Protein AF-A0A925IU34-F1 (afdb_monomer_lite)

pLDDT: mean 78.63, std 13.24, range [36.75, 92.31]

Foldseek 3Di:
DPPDQQFEKDKDALVLQVAQKFKWFAADPVVRFTPYIDIDHPPPDADCDNNVTHGQPQPRRGPNNNCVVVVNPPRNFIWMWGAGRNRHTPDIGGDD

Radius of gyration: 13.31 Å; chains: 1; bounding box: 37×26×34 Å

Secondary structure (DSSP, 8-state):
-------EEEEE-HHHHHTT-EEEEEEETTTTEEEEEEEEPTT------TTT-EE-SSGGGBHHHHHHHTT----SS-EEEEE-TTS-EEEEEE--

Sequence (96 aa):
MLSRNQGLKLVVTPKHFREDWRLSGNYDRKTNELIDVAVLPPGSPCQLDAKRGYCLLLLSGSIQESLKLRGITRLDIPMLWTFDRNGQTVSLQPVA

Structure (mmCIF, N/CA/C/O backbone):
data_AF-A0A925IU34-F1
#
_entry.id   AF-A0A925IU34-F1
#
loop_
_atom_site.group_PDB
_atom_site.id
_atom_site.type_symbol
_atom_site.label_atom_id
_atom_site.label_alt_id
_atom_site.label_comp_id
_atom_site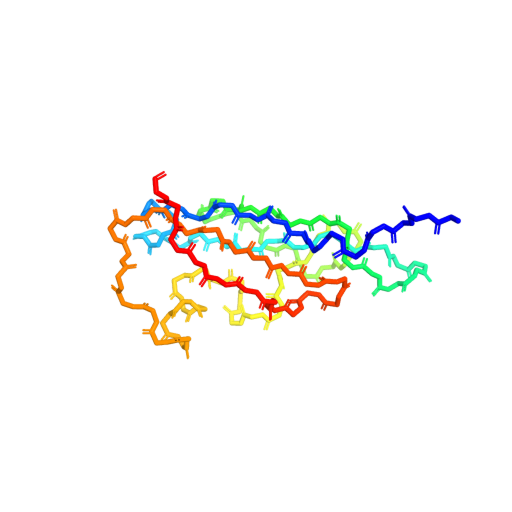.label_asym_id
_atom_site.label_entity_id
_atom_site.label_seq_id
_atom_site.pdbx_PDB_ins_code
_atom_site.Cartn_x
_atom_site.Cartn_y
_atom_site.Cartn_z
_atom_site.occupancy
_atom_site.B_iso_or_equiv
_atom_site.auth_seq_id
_atom_site.auth_comp_id
_atom_site.auth_asym_id
_atom_site.auth_atom_id
_atom_site.pdbx_PDB_model_num
ATOM 1 N N . MET A 1 1 ? 24.236 16.581 -8.109 1.00 36.75 1 MET A N 1
ATOM 2 C CA . MET A 1 1 ? 22.879 16.130 -8.490 1.00 36.75 1 MET A CA 1
ATOM 3 C C . MET A 1 1 ? 22.231 15.464 -7.282 1.00 36.75 1 MET A C 1
ATOM 5 O O . MET A 1 1 ? 22.541 14.323 -6.981 1.00 36.75 1 MET A O 1
ATOM 9 N N . LEU A 1 2 ? 21.410 16.202 -6.531 1.00 42.53 2 LEU A N 1
ATOM 10 C CA . LEU A 1 2 ? 20.677 15.701 -5.362 1.00 42.53 2 LEU A CA 1
ATOM 11 C C . LEU A 1 2 ? 19.315 15.165 -5.821 1.00 42.53 2 LEU A C 1
ATOM 13 O O . LEU A 1 2 ? 18.310 15.856 -5.684 1.00 42.53 2 LEU A O 1
ATOM 17 N N . SER A 1 3 ? 19.263 13.952 -6.376 1.00 40.75 3 SER A N 1
ATOM 18 C CA . SER A 1 3 ? 17.982 13.239 -6.425 1.00 40.75 3 SER A CA 1
ATOM 19 C C . SER A 1 3 ? 17.850 12.490 -5.110 1.00 40.75 3 SER A C 1
ATOM 21 O O . SER A 1 3 ? 18.431 11.428 -4.902 1.00 40.75 3 SER A O 1
ATOM 23 N N . ARG A 1 4 ? 17.209 13.166 -4.156 1.00 47.12 4 ARG A N 1
ATOM 24 C CA . ARG A 1 4 ? 16.932 12.662 -2.816 1.00 47.12 4 ARG A CA 1
ATOM 25 C C . ARG A 1 4 ? 16.265 11.285 -2.919 1.00 47.12 4 ARG A C 1
ATOM 27 O O . ARG A 1 4 ? 15.276 11.137 -3.629 1.00 47.12 4 ARG A O 1
ATOM 34 N N . ASN A 1 5 ? 16.739 10.339 -2.110 1.00 52.97 5 ASN A N 1
ATOM 35 C CA . ASN A 1 5 ? 16.013 9.142 -1.667 1.00 52.97 5 ASN A CA 1
ATOM 36 C C . ASN A 1 5 ? 14.758 9.534 -0.853 1.00 52.97 5 ASN A C 1
ATOM 38 O O . ASN A 1 5 ? 14.589 9.142 0.299 1.00 52.97 5 ASN A O 1
ATOM 42 N N . GLN A 1 6 ? 13.891 10.389 -1.397 1.00 63.66 6 GLN A N 1
ATOM 43 C CA . GLN A 1 6 ? 12.585 10.645 -0.812 1.00 63.66 6 GLN A CA 1
ATOM 44 C C . GLN A 1 6 ? 11.750 9.400 -1.089 1.00 63.66 6 GLN A C 1
ATOM 46 O O . GLN A 1 6 ? 11.262 9.212 -2.197 1.00 63.66 6 GLN A O 1
ATOM 51 N N . GLY A 1 7 ? 11.673 8.516 -0.093 1.00 76.62 7 GLY A N 1
ATOM 52 C CA . GLY A 1 7 ? 10.777 7.368 -0.138 1.00 76.62 7 GLY A CA 1
ATOM 53 C C . GLY A 1 7 ? 9.343 7.801 -0.451 1.00 76.62 7 GLY A C 1
ATOM 54 O O . GLY A 1 7 ? 8.942 8.931 -0.152 1.00 76.62 7 GLY A O 1
ATOM 55 N N . LEU A 1 8 ? 8.585 6.899 -1.063 1.00 87.62 8 LEU A N 1
ATOM 56 C CA . LEU A 1 8 ? 7.201 7.121 -1.455 1.00 87.62 8 LEU A CA 1
ATOM 57 C C . LEU A 1 8 ? 6.320 7.125 -0.222 1.00 87.62 8 LEU A C 1
ATOM 59 O O . LEU A 1 8 ? 6.378 6.211 0.594 1.00 87.62 8 LEU A O 1
ATOM 63 N N . LYS A 1 9 ? 5.529 8.180 -0.069 1.00 90.00 9 LYS A N 1
ATOM 64 C CA . LYS A 1 9 ? 4.763 8.447 1.142 1.00 90.00 9 LYS A CA 1
ATOM 65 C C . LYS A 1 9 ? 3.284 8.291 0.867 1.00 90.00 9 LYS A C 1
ATOM 67 O O . LYS A 1 9 ? 2.760 8.903 -0.056 1.00 90.00 9 LYS A O 1
ATOM 72 N N . LEU A 1 10 ? 2.617 7.547 1.733 1.00 90.12 10 LEU A N 1
ATOM 73 C CA . LEU A 1 10 ? 1.184 7.337 1.700 1.00 90.12 10 LEU A CA 1
ATOM 74 C C . LEU A 1 10 ? 0.606 7.555 3.095 1.00 90.12 10 LEU A C 1
ATOM 76 O O . LEU A 1 10 ? 1.112 7.007 4.070 1.00 90.12 10 LEU A O 1
ATOM 80 N N . VAL A 1 11 ? -0.481 8.317 3.196 1.00 91.38 11 VAL A N 1
ATOM 81 C CA . VAL A 1 11 ? -1.242 8.416 4.445 1.00 91.38 11 VAL A CA 1
ATOM 82 C C . VAL A 1 11 ? -2.362 7.385 4.422 1.00 91.38 11 VAL A C 1
ATOM 84 O O . VAL A 1 11 ? -3.257 7.440 3.577 1.00 91.38 11 VAL A O 1
ATOM 87 N N . VAL A 1 12 ? -2.331 6.450 5.369 1.00 90.12 12 VAL A N 1
ATOM 88 C CA . VAL A 1 12 ? -3.443 5.530 5.615 1.00 90.12 12 VAL A CA 1
ATOM 89 C C . VAL A 1 12 ? -4.266 6.029 6.796 1.00 90.12 12 VAL A C 1
ATOM 91 O O . VAL A 1 12 ? -3.722 6.432 7.818 1.00 90.12 12 VAL A O 1
ATOM 94 N N . THR A 1 13 ? -5.586 6.053 6.644 1.00 92.31 13 THR A N 1
ATOM 95 C CA . THR A 1 13 ? -6.514 6.570 7.657 1.00 92.31 13 THR A CA 1
ATOM 96 C C . THR A 1 13 ? -7.261 5.416 8.330 1.00 92.31 13 THR A C 1
ATOM 98 O O . THR A 1 13 ? -7.294 4.313 7.775 1.00 92.31 13 THR A O 1
ATOM 101 N N . PRO A 1 14 ? -7.932 5.647 9.474 1.00 89.81 14 PRO A N 1
ATOM 102 C CA . PRO A 1 14 ? -8.753 4.623 10.124 1.00 89.81 14 PRO A CA 1
ATOM 103 C C . PRO A 1 14 ? -9.788 3.970 9.196 1.00 89.81 14 PRO A C 1
ATOM 105 O O . PRO A 1 14 ? -10.083 2.784 9.340 1.00 89.81 14 PRO A O 1
ATOM 108 N N . LYS A 1 15 ? -10.307 4.708 8.202 1.00 89.50 15 LYS A N 1
ATOM 109 C CA . LYS A 1 15 ? -11.217 4.159 7.188 1.00 89.50 15 LYS A CA 1
ATOM 110 C C . LYS A 1 15 ? -10.558 3.037 6.381 1.00 89.50 15 LYS A C 1
ATOM 112 O O . LYS A 1 15 ? -11.162 1.987 6.202 1.00 89.50 15 LYS A O 1
ATOM 117 N N . HIS A 1 16 ? -9.306 3.229 5.965 1.00 88.31 16 HIS A N 1
ATOM 118 C CA . HIS A 1 16 ? -8.564 2.240 5.178 1.00 88.31 16 HIS A CA 1
ATOM 119 C C . HIS A 1 16 ? -8.242 0.962 5.971 1.00 88.31 16 HIS A C 1
ATOM 121 O O . HIS A 1 16 ? -7.965 -0.067 5.370 1.00 88.31 16 HIS A O 1
ATOM 127 N N . PHE A 1 17 ? -8.254 1.017 7.309 1.00 80.56 17 PHE A N 1
ATOM 128 C CA . PHE A 1 17 ? -8.084 -0.166 8.159 1.00 80.56 17 PHE A CA 1
ATOM 129 C C . PHE A 1 17 ? -9.397 -0.927 8.396 1.00 80.56 17 PHE A C 1
ATOM 131 O O . PHE A 1 17 ? -9.396 -2.154 8.488 1.00 80.56 17 PHE A O 1
ATOM 138 N N . ARG A 1 18 ? -10.508 -0.205 8.594 1.00 81.69 18 ARG A N 1
ATOM 139 C CA . ARG A 1 18 ? -11.805 -0.808 8.961 1.00 81.69 18 ARG A CA 1
ATOM 140 C C . ARG A 1 18 ? -12.457 -1.566 7.808 1.00 81.69 18 ARG A C 1
ATOM 142 O O . ARG A 1 18 ? -13.313 -2.411 8.039 1.00 81.69 18 ARG A O 1
ATOM 149 N N . GLU A 1 19 ? -12.052 -1.242 6.594 1.00 82.75 19 GLU A N 1
ATOM 150 C CA . GLU A 1 19 ? -12.533 -1.815 5.347 1.00 82.75 19 GLU A CA 1
ATOM 151 C C . GLU A 1 19 ? -11.364 -2.529 4.630 1.00 82.75 19 GLU A C 1
ATOM 153 O O . GLU A 1 19 ? -10.204 -2.229 4.909 1.00 82.75 19 GLU A O 1
ATOM 158 N N . ASP A 1 20 ? -11.633 -3.444 3.686 1.00 82.38 20 ASP A N 1
ATOM 159 C CA . ASP A 1 20 ? -10.589 -4.172 2.925 1.00 82.38 20 ASP A CA 1
ATOM 160 C C . ASP A 1 20 ? -9.952 -3.297 1.823 1.00 82.38 20 ASP A C 1
ATOM 162 O O . ASP A 1 20 ? -10.005 -3.608 0.631 1.00 82.38 20 ASP A O 1
ATOM 166 N N . TRP A 1 21 ? -9.405 -2.141 2.211 1.00 88.50 21 TRP A N 1
ATOM 167 C CA . TRP A 1 21 ? -8.654 -1.283 1.298 1.00 88.50 21 TRP A CA 1
ATOM 168 C C . TRP A 1 21 ? -7.296 -1.902 1.012 1.00 88.50 21 TRP A C 1
ATOM 170 O O . TRP A 1 21 ? -6.647 -2.495 1.882 1.00 88.50 21 TRP A O 1
ATOM 180 N N . ARG A 1 22 ? -6.845 -1.708 -0.225 1.00 87.00 22 ARG A N 1
ATOM 181 C CA . ARG A 1 22 ? -5.619 -2.320 -0.725 1.00 87.00 22 ARG A CA 1
ATOM 182 C C . ARG A 1 22 ? -4.583 -1.286 -1.118 1.00 87.00 22 ARG A C 1
ATOM 184 O O . ARG A 1 22 ? -4.916 -0.156 -1.451 1.00 87.00 22 ARG A O 1
ATOM 191 N N . LEU A 1 23 ? -3.322 -1.685 -1.111 1.00 85.75 23 LEU A N 1
ATOM 192 C CA . LEU A 1 23 ? -2.207 -0.913 -1.635 1.00 85.75 23 LEU A CA 1
ATOM 193 C C . LEU A 1 23 ? -1.884 -1.350 -3.054 1.00 85.75 23 LEU A C 1
ATOM 195 O O . LEU A 1 23 ? -1.640 -2.530 -3.304 1.00 85.75 23 LEU A O 1
ATOM 199 N N . SER A 1 24 ? -1.812 -0.382 -3.959 1.00 85.00 24 SER A N 1
ATOM 200 C CA . SER A 1 24 ? -1.356 -0.581 -5.331 1.00 85.00 24 SER A CA 1
ATOM 201 C C . SER A 1 24 ? -0.079 0.203 -5.568 1.00 85.00 24 SER A C 1
ATOM 203 O O . SER A 1 24 ? -0.024 1.392 -5.264 1.00 85.00 24 SER A O 1
ATOM 205 N N . GLY A 1 25 ? 0.932 -0.460 -6.120 1.00 83.44 25 GLY A N 1
ATOM 206 C CA . GLY A 1 25 ? 2.194 0.150 -6.513 1.00 83.44 25 GLY A CA 1
ATOM 207 C C . GLY A 1 25 ? 2.330 0.212 -8.030 1.00 83.44 25 GLY A C 1
ATOM 208 O O . GLY A 1 25 ? 2.127 -0.793 -8.708 1.00 83.44 25 GLY A O 1
ATOM 209 N N . ASN A 1 26 ? 2.711 1.371 -8.560 1.00 81.62 26 ASN A N 1
ATOM 210 C CA . ASN A 1 26 ? 3.050 1.561 -9.970 1.00 81.62 26 ASN A CA 1
ATOM 211 C C . ASN A 1 26 ? 4.568 1.494 -10.142 1.00 81.62 26 ASN A C 1
ATOM 213 O O . ASN A 1 26 ? 5.280 2.245 -9.481 1.00 81.62 26 ASN A O 1
ATOM 217 N N . TYR A 1 27 ? 5.064 0.624 -11.026 1.00 79.56 27 TYR A N 1
ATOM 218 C CA . TYR A 1 27 ? 6.501 0.401 -11.223 1.00 79.56 27 TYR A CA 1
ATOM 219 C C . TYR A 1 27 ? 6.962 0.830 -12.612 1.00 79.56 27 TYR A C 1
ATOM 221 O O . TYR A 1 27 ? 6.280 0.587 -13.609 1.00 79.56 27 TYR A O 1
ATOM 229 N N . ASP A 1 28 ? 8.158 1.409 -12.685 1.00 81.12 28 ASP A N 1
ATOM 230 C CA . ASP A 1 28 ? 8.888 1.550 -13.935 1.00 81.12 28 ASP A CA 1
ATOM 231 C C . ASP A 1 28 ? 9.483 0.191 -14.301 1.00 81.12 28 ASP A C 1
ATOM 233 O O . ASP A 1 28 ? 10.357 -0.338 -13.617 1.00 81.12 28 ASP A O 1
ATOM 237 N N . ARG A 1 29 ? 9.052 -0.380 -15.423 1.00 73.75 29 ARG A N 1
ATOM 238 C CA . ARG A 1 29 ? 9.584 -1.659 -15.901 1.00 73.75 29 ARG A CA 1
ATOM 239 C C . ARG A 1 29 ? 11.054 -1.575 -16.325 1.00 73.75 29 ARG A C 1
ATOM 241 O O . ARG A 1 29 ? 11.739 -2.593 -16.306 1.00 73.75 29 ARG A O 1
ATOM 248 N N . LYS A 1 30 ? 11.530 -0.408 -16.765 1.00 81.19 30 LYS A N 1
ATOM 249 C CA . LYS A 1 30 ? 12.905 -0.241 -17.255 1.00 81.19 30 LYS A CA 1
ATOM 250 C C . LYS A 1 30 ? 13.904 -0.197 -16.109 1.00 81.19 30 LYS A C 1
ATOM 252 O O . LYS A 1 30 ? 14.973 -0.783 -16.234 1.00 81.19 30 LYS A O 1
ATOM 257 N N . THR A 1 31 ? 13.559 0.490 -15.024 1.00 82.25 31 THR A N 1
ATOM 258 C CA . THR A 1 31 ? 14.431 0.615 -13.847 1.00 82.25 31 THR A CA 1
ATOM 259 C C . THR A 1 31 ? 14.090 -0.389 -12.748 1.00 82.25 31 THR A C 1
ATOM 261 O O . THR A 1 31 ? 14.885 -0.572 -11.833 1.00 82.25 31 THR A O 1
ATOM 264 N N . ASN A 1 32 ? 12.952 -1.084 -12.866 1.00 76.75 32 ASN A N 1
ATOM 265 C CA . ASN A 1 32 ? 12.381 -1.956 -11.840 1.00 76.75 32 ASN A CA 1
ATOM 266 C C . ASN A 1 32 ? 12.156 -1.228 -10.503 1.00 76.75 32 ASN A C 1
ATOM 268 O O . ASN A 1 32 ? 12.276 -1.817 -9.431 1.00 76.75 32 ASN A O 1
ATOM 272 N N . GLU A 1 33 ? 11.834 0.062 -10.571 1.00 83.12 33 GLU A N 1
ATOM 273 C CA . GLU A 1 33 ? 11.597 0.903 -9.402 1.00 83.12 33 GLU A CA 1
ATOM 274 C C . GLU A 1 33 ? 10.107 1.191 -9.244 1.00 83.12 33 GLU A C 1
ATOM 276 O O . GLU A 1 33 ? 9.406 1.505 -10.203 1.00 83.12 33 GLU A O 1
ATOM 281 N N . LEU A 1 34 ? 9.628 1.137 -8.010 1.00 83.44 34 LEU A N 1
ATOM 282 C CA . LEU A 1 34 ? 8.351 1.685 -7.597 1.00 83.44 34 LEU A CA 1
ATOM 283 C C . LEU A 1 34 ? 8.386 3.206 -7.791 1.00 83.44 34 LEU A C 1
ATOM 285 O O . LEU A 1 34 ? 9.239 3.893 -7.226 1.00 83.44 34 LEU A O 1
ATOM 289 N N . ILE A 1 35 ? 7.450 3.717 -8.583 1.00 85.50 35 ILE A N 1
ATOM 290 C CA . ILE A 1 35 ? 7.296 5.143 -8.882 1.00 85.50 35 ILE A CA 1
ATOM 291 C C . ILE A 1 35 ? 6.225 5.774 -7.990 1.00 85.50 35 ILE A C 1
ATOM 293 O O . ILE A 1 35 ? 6.360 6.932 -7.607 1.00 85.50 35 ILE A O 1
ATOM 297 N N . ASP A 1 36 ? 5.151 5.041 -7.686 1.00 85.12 36 ASP A N 1
ATOM 298 C CA . ASP A 1 36 ? 3.998 5.588 -6.967 1.00 85.12 36 ASP A CA 1
ATOM 299 C C . ASP A 1 36 ? 3.241 4.515 -6.179 1.00 85.12 36 ASP A C 1
ATOM 301 O O . ASP A 1 36 ? 3.217 3.349 -6.577 1.00 85.12 36 ASP A O 1
ATOM 305 N N . VAL A 1 37 ? 2.604 4.915 -5.077 1.00 86.75 37 VAL A N 1
ATOM 306 C CA . VAL A 1 37 ? 1.774 4.055 -4.227 1.00 86.75 37 VAL A CA 1
ATOM 307 C C . VAL A 1 37 ? 0.433 4.726 -3.977 1.00 86.75 37 VAL A C 1
ATOM 309 O O . VAL A 1 37 ? 0.368 5.831 -3.447 1.00 86.75 37 VAL A O 1
ATOM 312 N N . ALA A 1 38 ? -0.644 4.008 -4.269 1.00 85.88 38 ALA A N 1
ATOM 313 C CA . ALA A 1 38 ? -2.008 4.469 -4.067 1.00 85.88 38 ALA A CA 1
ATOM 314 C C . ALA A 1 38 ? -2.806 3.503 -3.189 1.00 85.88 38 ALA A C 1
ATOM 316 O O . ALA A 1 38 ? -2.490 2.313 -3.085 1.00 85.88 38 ALA A O 1
ATOM 317 N N . VAL A 1 39 ? -3.882 4.023 -2.594 1.00 88.19 39 VAL A N 1
ATOM 318 C CA . VAL A 1 39 ? -4.891 3.189 -1.939 1.00 88.19 39 VAL A CA 1
ATOM 319 C C . VAL A 1 39 ? -6.025 2.885 -2.899 1.00 88.19 39 VAL A C 1
ATOM 321 O O . VAL A 1 39 ? -6.573 3.787 -3.528 1.00 88.19 39 VAL A O 1
ATOM 324 N N . LEU A 1 40 ? -6.402 1.616 -2.972 1.00 87.44 40 LEU A N 1
ATOM 325 C CA . LEU A 1 40 ? -7.558 1.141 -3.708 1.00 87.44 40 LEU A CA 1
ATOM 326 C C . LEU A 1 40 ? -8.710 0.853 -2.739 1.00 87.44 40 LEU A C 1
ATOM 328 O O . LEU A 1 40 ? -8.494 0.171 -1.730 1.00 87.44 40 LEU A O 1
ATOM 332 N N . PRO A 1 41 ? -9.928 1.336 -3.034 1.00 86.88 41 PRO A N 1
ATOM 333 C CA . PRO A 1 41 ? -11.088 1.048 -2.209 1.00 86.88 41 PRO A CA 1
ATOM 334 C C . PRO A 1 41 ? -11.513 -0.429 -2.321 1.00 86.88 41 PRO A C 1
ATOM 336 O O . PRO A 1 41 ? -11.147 -1.106 -3.291 1.00 86.88 41 PRO A O 1
ATOM 339 N N . PRO A 1 42 ? -12.309 -0.936 -1.364 1.00 85.69 42 PRO A N 1
ATOM 340 C CA . PRO A 1 42 ? -12.754 -2.324 -1.337 1.00 85.69 42 PRO A CA 1
ATOM 341 C C . PRO A 1 42 ? -13.522 -2.689 -2.607 1.00 85.69 42 PRO A C 1
ATOM 343 O O . PRO A 1 42 ? -14.252 -1.870 -3.165 1.00 85.69 42 PRO A O 1
ATOM 346 N N . GLY A 1 43 ? -13.351 -3.923 -3.077 1.00 80.00 43 GLY A N 1
ATOM 347 C CA . GLY A 1 43 ? -13.976 -4.399 -4.316 1.00 80.00 43 GLY A CA 1
ATOM 348 C C . GLY A 1 43 ? -13.325 -3.877 -5.603 1.00 80.00 43 GLY A C 1
ATOM 349 O O . GLY A 1 43 ? -13.691 -4.332 -6.686 1.00 80.00 43 GLY A O 1
ATOM 350 N N . SER A 1 44 ? -12.332 -2.982 -5.516 1.00 81.69 44 SER A N 1
ATOM 351 C CA . SER A 1 44 ? -11.548 -2.589 -6.688 1.00 81.69 44 SER A CA 1
ATOM 352 C C . SER A 1 44 ? -10.733 -3.778 -7.198 1.00 81.69 44 SER A C 1
ATOM 354 O O . SER A 1 44 ? -10.068 -4.449 -6.400 1.00 81.69 44 SER A O 1
ATOM 356 N N . PRO A 1 45 ? -10.730 -4.041 -8.516 1.00 71.81 45 PRO A N 1
ATOM 357 C CA . PRO A 1 45 ? -9.914 -5.101 -9.078 1.00 71.81 45 PRO A CA 1
ATOM 358 C C . PRO A 1 45 ? -8.438 -4.780 -8.845 1.00 71.81 45 PRO A C 1
ATOM 360 O O . PRO A 1 45 ? -7.904 -3.792 -9.351 1.00 71.81 45 PRO A O 1
ATOM 363 N N . CYS A 1 46 ? -7.778 -5.637 -8.074 1.00 66.94 46 CYS A N 1
ATOM 364 C CA . CYS A 1 46 ? -6.334 -5.616 -7.940 1.00 66.94 46 CYS A CA 1
ATOM 365 C C . CYS A 1 46 ? -5.723 -6.154 -9.235 1.00 66.94 46 CYS A C 1
ATOM 367 O O . CYS A 1 46 ? -5.910 -7.326 -9.569 1.00 66.94 46 CYS A O 1
ATOM 369 N N . GLN A 1 47 ? -5.018 -5.306 -9.980 1.00 66.81 47 GLN A N 1
ATOM 370 C CA . GLN A 1 47 ? -4.315 -5.780 -11.163 1.00 66.81 47 GLN A CA 1
ATOM 371 C C . GLN A 1 47 ? -3.076 -6.570 -10.724 1.00 66.81 47 GLN A C 1
ATOM 373 O O . GLN A 1 47 ? -2.343 -6.169 -9.826 1.00 66.81 47 GLN A O 1
ATOM 378 N N . LEU A 1 48 ? -2.887 -7.745 -11.323 1.00 60.16 48 LEU A N 1
ATOM 379 C CA . LEU A 1 48 ? -1.726 -8.614 -11.087 1.00 60.16 48 LEU A CA 1
ATOM 380 C C . LEU A 1 48 ? -0.570 -8.293 -12.048 1.00 60.16 48 LEU A C 1
ATOM 382 O O . LEU A 1 48 ? 0.534 -8.802 -11.882 1.00 60.16 48 LEU A O 1
ATOM 386 N N . ASP A 1 49 ? -0.826 -7.466 -13.065 1.00 61.41 49 ASP A N 1
ATOM 387 C CA . ASP A 1 49 ? 0.153 -7.099 -14.083 1.00 61.41 49 ASP A CA 1
ATOM 388 C C . ASP A 1 49 ? 0.829 -5.771 -13.720 1.00 61.41 49 ASP A C 1
ATOM 390 O O . ASP A 1 49 ? 0.200 -4.710 -13.682 1.00 61.41 49 ASP A O 1
ATOM 394 N N . ALA A 1 50 ? 2.148 -5.824 -13.528 1.00 53.84 50 ALA A N 1
ATOM 395 C CA . ALA A 1 50 ? 2.989 -4.665 -13.250 1.00 53.84 50 ALA A CA 1
ATOM 396 C C . ALA A 1 50 ? 2.916 -3.559 -14.324 1.00 53.84 50 ALA A C 1
ATOM 398 O O . ALA A 1 50 ? 3.359 -2.443 -14.067 1.00 53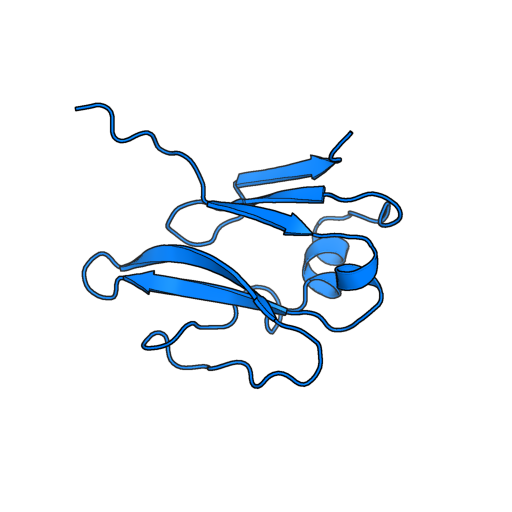.84 50 ALA A O 1
ATOM 399 N N . LYS A 1 51 ? 2.329 -3.817 -15.505 1.00 53.72 51 LYS A N 1
ATOM 400 C CA . LYS A 1 51 ? 2.093 -2.802 -16.550 1.00 53.72 51 LYS A CA 1
ATOM 401 C C . LYS A 1 51 ? 1.157 -1.659 -16.145 1.00 53.72 51 LYS A C 1
ATOM 403 O O . LYS A 1 51 ? 1.205 -0.616 -16.792 1.00 53.72 51 LYS A O 1
ATOM 408 N N . ARG A 1 52 ? 0.263 -1.856 -15.170 1.00 52.72 52 ARG A N 1
ATOM 409 C CA . ARG A 1 52 ? -0.811 -0.893 -14.829 1.00 52.72 52 ARG A CA 1
ATOM 410 C C . ARG A 1 52 ? -0.909 -0.557 -13.339 1.00 52.72 52 ARG A C 1
ATOM 412 O O . ARG A 1 52 ? -1.783 0.214 -12.957 1.00 52.72 52 ARG A O 1
ATOM 419 N N . GLY A 1 53 ? -0.014 -1.121 -12.539 1.00 55.44 53 GLY A N 1
ATOM 420 C CA . GLY A 1 53 ? -0.077 -1.108 -11.085 1.00 55.44 53 GLY A CA 1
ATOM 421 C C . GLY A 1 53 ? -0.342 -2.515 -10.576 1.00 55.44 53 GLY A C 1
ATOM 422 O O . GLY A 1 53 ? -1.247 -3.185 -11.063 1.00 55.44 53 GLY A O 1
ATOM 423 N N . TYR A 1 54 ? 0.472 -2.986 -9.639 1.00 65.81 54 TYR A N 1
ATOM 424 C CA . TYR A 1 54 ? 0.268 -4.281 -9.004 1.00 65.81 54 TYR A CA 1
ATOM 425 C C . TYR A 1 54 ? -0.033 -4.101 -7.521 1.00 65.81 54 TYR A C 1
ATOM 427 O O . TYR A 1 54 ? 0.476 -3.164 -6.899 1.00 65.81 54 TYR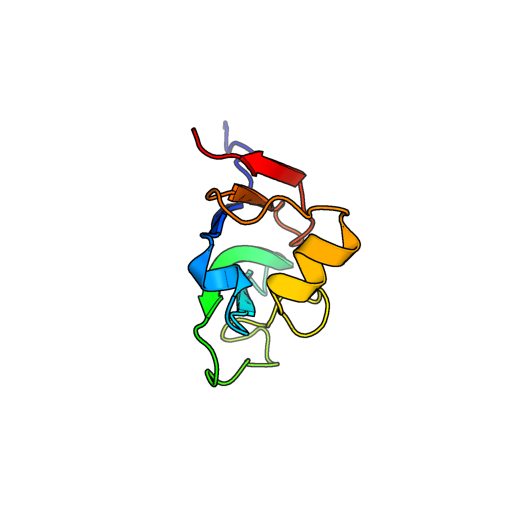 A O 1
ATOM 435 N N . CYS A 1 55 ? -0.847 -4.981 -6.925 1.00 67.06 55 CYS A N 1
ATOM 436 C CA . CYS A 1 55 ? -0.955 -4.979 -5.466 1.00 67.06 55 CYS A CA 1
ATOM 437 C C . CYS A 1 55 ? 0.414 -5.271 -4.891 1.00 67.06 55 CYS A C 1
ATOM 439 O O . CYS A 1 55 ? 0.940 -6.362 -5.122 1.00 67.06 55 CYS A O 1
ATOM 441 N N . LEU A 1 56 ? 0.978 -4.307 -4.160 1.00 66.81 56 LEU A N 1
ATOM 442 C CA . LEU A 1 56 ? 2.259 -4.498 -3.494 1.00 66.81 56 LEU A CA 1
ATOM 443 C C . LEU A 1 56 ? 2.208 -5.852 -2.778 1.00 66.81 56 LEU A C 1
ATOM 445 O O . LEU A 1 56 ? 1.242 -6.118 -2.066 1.00 66.81 56 LEU A O 1
ATOM 449 N N . LEU A 1 57 ? 3.218 -6.701 -3.014 1.00 53.50 57 LEU A N 1
ATOM 450 C CA . LEU A 1 57 ? 3.329 -8.124 -2.621 1.00 53.50 57 LEU A CA 1
ATOM 451 C C . LEU A 1 57 ? 3.137 -8.413 -1.113 1.00 53.50 57 LEU A C 1
ATOM 453 O O . LEU A 1 57 ? 3.266 -9.546 -0.658 1.00 53.50 57 LEU A O 1
ATOM 457 N N . LEU A 1 58 ? 2.814 -7.395 -0.325 1.00 53.69 58 LEU A N 1
ATOM 458 C CA . LEU A 1 58 ? 2.352 -7.486 1.044 1.00 53.69 58 LEU A CA 1
ATOM 459 C C . LEU A 1 58 ? 0.932 -8.073 1.062 1.00 53.69 58 LEU A C 1
ATOM 461 O O . LEU A 1 58 ? -0.031 -7.356 0.819 1.00 53.69 58 LEU A O 1
ATOM 465 N N . LEU A 1 59 ? 0.804 -9.374 1.354 1.00 56.47 59 LEU A N 1
ATOM 466 C CA . LEU A 1 59 ? -0.449 -10.024 1.784 1.00 56.47 59 LEU A CA 1
ATOM 467 C C . LEU A 1 59 ? -1.685 -9.616 0.962 1.00 56.47 59 LEU A C 1
ATOM 469 O O . LEU A 1 59 ? -2.604 -8.974 1.467 1.00 56.47 59 LEU A O 1
ATOM 473 N N . SER A 1 60 ? -1.695 -9.930 -0.336 1.00 63.00 60 SER A N 1
ATOM 474 C CA . SER A 1 60 ? -2.796 -9.590 -1.264 1.00 63.00 60 SER A CA 1
ATOM 475 C C . SER A 1 60 ? -3.095 -8.086 -1.447 1.00 63.00 60 SER A C 1
ATOM 477 O O . SER A 1 60 ? -4.078 -7.713 -2.088 1.00 63.00 60 SER A O 1
ATOM 479 N N . GLY A 1 61 ? -2.228 -7.216 -0.926 1.00 71.75 61 GLY A N 1
ATOM 480 C CA . GLY A 1 61 ? -2.376 -5.769 -0.923 1.00 71.75 61 GLY A CA 1
ATOM 481 C C . GLY A 1 61 ? -3.159 -5.225 0.272 1.00 71.75 61 GLY A C 1
ATOM 482 O O . GLY A 1 61 ? -3.266 -4.009 0.368 1.00 71.75 61 GLY A O 1
ATOM 483 N N . SER A 1 62 ? -3.697 -6.047 1.184 1.00 85.12 62 SER A N 1
ATOM 484 C CA . SER A 1 62 ? -4.558 -5.556 2.275 1.00 85.12 62 SER A CA 1
ATOM 485 C C . SER A 1 62 ? -3.788 -4.666 3.256 1.00 85.12 62 SER A C 1
ATOM 487 O O . SER A 1 62 ? -2.784 -5.078 3.856 1.00 85.12 62 SER A O 1
ATOM 489 N N . ILE A 1 63 ? -4.277 -3.437 3.463 1.00 87.06 63 ILE A N 1
ATOM 490 C CA . ILE A 1 63 ? -3.720 -2.524 4.473 1.00 87.06 63 ILE A CA 1
ATOM 491 C C . ILE A 1 63 ? -3.888 -3.130 5.862 1.00 87.06 63 ILE A C 1
ATOM 493 O O . ILE A 1 63 ? -2.955 -3.109 6.665 1.00 87.06 63 ILE A O 1
ATOM 497 N N . GLN A 1 64 ? -5.064 -3.692 6.139 1.00 86.56 64 GLN A N 1
ATOM 498 C CA . GLN A 1 64 ? -5.410 -4.204 7.456 1.00 86.56 64 GLN A CA 1
ATOM 499 C C . GLN A 1 64 ? -4.435 -5.295 7.917 1.00 86.56 64 GLN A C 1
ATOM 501 O O . GLN A 1 64 ? -3.879 -5.218 9.015 1.00 86.56 64 GLN A O 1
ATOM 506 N N . GLU A 1 65 ? -4.210 -6.301 7.073 1.00 84.12 65 GLU A N 1
ATOM 507 C CA . GLU A 1 65 ? -3.311 -7.416 7.376 1.00 84.12 65 GLU A CA 1
ATOM 508 C C . GLU A 1 65 ? -1.857 -6.954 7.468 1.00 84.12 65 GLU A C 1
ATOM 510 O O . GLU A 1 65 ? -1.129 -7.341 8.386 1.00 84.12 65 GLU A O 1
ATOM 515 N N . SER A 1 66 ? -1.446 -6.058 6.567 1.00 85.19 66 SER A N 1
ATOM 516 C CA . SER A 1 66 ? -0.083 -5.530 6.544 1.00 85.19 66 SER A CA 1
ATOM 517 C C . SER A 1 66 ? 0.285 -4.778 7.825 1.00 85.19 66 SER A C 1
ATOM 519 O O . SER A 1 66 ? 1.419 -4.901 8.298 1.00 85.19 66 SER A O 1
ATOM 521 N N . LEU A 1 67 ? -0.649 -4.008 8.392 1.00 84.69 67 LEU A N 1
ATOM 522 C CA . LEU A 1 67 ? -0.453 -3.298 9.658 1.00 84.69 67 LEU A CA 1
ATOM 523 C C . LEU A 1 67 ? -0.440 -4.267 10.850 1.00 84.69 67 LEU A C 1
ATOM 525 O O . LEU A 1 67 ? 0.440 -4.162 11.708 1.00 84.69 67 LEU A O 1
ATOM 529 N N . LYS A 1 68 ? -1.344 -5.259 10.866 1.00 84.75 68 LYS A N 1
ATOM 530 C CA . LYS A 1 68 ? -1.397 -6.295 11.913 1.00 84.75 68 LYS A CA 1
ATOM 531 C C . LYS A 1 68 ? -0.095 -7.092 12.007 1.00 84.75 68 LYS A C 1
ATOM 533 O O . LYS A 1 68 ? 0.425 -7.250 13.108 1.00 84.75 68 LYS A O 1
ATOM 538 N N . LEU A 1 69 ? 0.476 -7.534 10.880 1.00 83.50 69 LEU A N 1
ATOM 539 C CA . LEU A 1 69 ? 1.757 -8.263 10.884 1.00 83.50 69 LEU A CA 1
ATOM 540 C C . LEU A 1 69 ? 2.935 -7.424 11.391 1.00 83.50 69 LEU A C 1
ATOM 542 O O . LEU A 1 69 ? 3.931 -7.976 11.847 1.00 83.50 69 LEU A O 1
ATOM 546 N N . ARG A 1 70 ? 2.829 -6.094 11.331 1.00 83.06 70 ARG A N 1
ATOM 547 C CA . ARG A 1 70 ? 3.835 -5.161 11.860 1.00 83.06 70 ARG A CA 1
ATOM 548 C C . ARG A 1 70 ? 3.616 -4.830 13.340 1.00 83.06 70 ARG A C 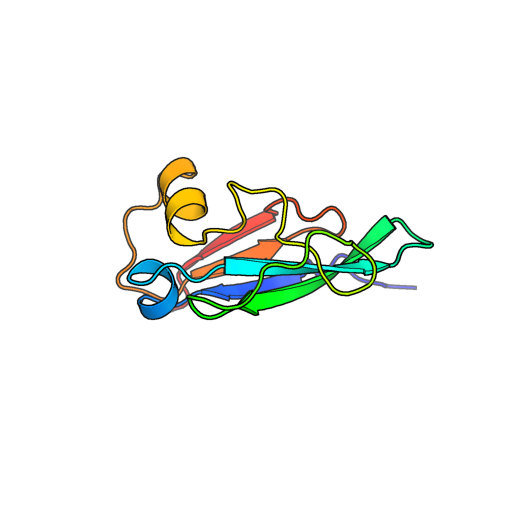1
ATOM 550 O O . ARG A 1 70 ? 4.295 -3.956 13.866 1.00 83.06 70 ARG A O 1
ATOM 557 N N . GLY A 1 71 ? 2.665 -5.491 14.005 1.00 86.00 71 GLY A N 1
ATOM 558 C CA . GLY A 1 71 ? 2.336 -5.247 15.411 1.00 86.00 71 GLY A CA 1
ATOM 559 C C . GLY A 1 71 ? 1.606 -3.925 15.657 1.00 86.00 71 GLY A C 1
ATOM 560 O O . GLY A 1 71 ? 1.511 -3.483 16.799 1.00 86.00 71 GLY A O 1
ATOM 561 N N . ILE A 1 72 ? 1.083 -3.279 14.610 1.00 84.19 72 ILE A N 1
ATOM 562 C CA . ILE A 1 72 ? 0.383 -2.001 14.736 1.00 84.19 72 ILE A CA 1
ATOM 563 C C . ILE A 1 72 ? -1.091 -2.270 15.004 1.00 84.19 72 ILE A C 1
ATOM 565 O O . ILE A 1 72 ? -1.846 -2.697 14.131 1.00 84.19 72 ILE A O 1
ATOM 569 N N . THR A 1 73 ? -1.487 -2.001 16.243 1.00 77.88 73 THR A N 1
ATOM 570 C CA . THR A 1 73 ? -2.852 -2.193 16.749 1.00 77.88 73 THR A CA 1
ATOM 571 C C . THR A 1 73 ? -3.589 -0.875 16.971 1.00 77.88 73 THR A C 1
ATOM 573 O O . THR A 1 73 ? -4.818 -0.859 17.037 1.00 77.88 73 THR A O 1
ATOM 576 N N . ARG A 1 74 ? -2.857 0.244 17.047 1.00 79.44 74 ARG A N 1
ATOM 577 C CA . ARG A 1 74 ? -3.417 1.589 17.190 1.00 79.44 74 ARG A CA 1
ATOM 578 C C . ARG A 1 74 ? -3.808 2.149 15.821 1.00 79.44 74 ARG A C 1
ATOM 580 O O . ARG A 1 74 ? -2.953 2.564 15.046 1.00 79.44 74 ARG A O 1
ATOM 587 N N . LEU A 1 75 ? -5.099 2.074 15.513 1.00 80.25 75 LEU A N 1
ATOM 588 C CA . LEU A 1 75 ? -5.663 2.275 14.167 1.00 80.25 75 LEU A CA 1
ATOM 589 C C . LEU A 1 75 ? -6.803 3.306 14.164 1.00 80.25 75 LEU A C 1
ATOM 591 O O . LEU A 1 75 ? -7.597 3.395 13.229 1.00 80.25 75 LEU A O 1
ATOM 595 N N . ASP A 1 76 ? -6.897 4.060 15.255 1.00 87.25 76 ASP A N 1
ATOM 596 C CA . ASP A 1 76 ? -7.777 5.202 15.489 1.00 87.25 76 ASP A CA 1
ATOM 597 C C . ASP A 1 76 ? -7.203 6.513 14.930 1.00 87.25 76 ASP A C 1
ATOM 599 O O . ASP A 1 76 ? -7.948 7.474 14.755 1.00 87.25 76 ASP A O 1
ATOM 603 N N . ILE A 1 77 ? -5.912 6.534 14.592 1.00 89.25 77 ILE A N 1
ATOM 604 C CA . ILE A 1 77 ? -5.201 7.701 14.060 1.00 89.25 77 ILE A CA 1
ATOM 605 C C . ILE A 1 77 ? -4.651 7.434 12.651 1.00 89.25 77 ILE A C 1
ATOM 607 O O . ILE A 1 77 ? -4.332 6.286 12.324 1.00 89.25 77 ILE A O 1
ATOM 611 N N . PRO A 1 78 ? -4.530 8.463 11.792 1.00 91.94 78 PRO A N 1
ATOM 612 C CA . PRO A 1 78 ? -3.853 8.317 10.513 1.00 91.94 78 PRO A CA 1
ATOM 613 C C . PRO A 1 78 ? -2.372 7.970 10.697 1.00 91.94 78 PRO A C 1
ATOM 615 O O . PRO A 1 78 ? -1.715 8.442 11.623 1.00 91.94 78 PRO A O 1
ATOM 618 N N . MET A 1 79 ? -1.834 7.176 9.776 1.00 91.31 79 MET A N 1
ATOM 619 C CA . MET A 1 79 ? -0.439 6.749 9.768 1.00 91.31 79 MET A CA 1
ATOM 620 C C . MET A 1 79 ? 0.213 7.161 8.448 1.00 91.31 79 MET A C 1
ATOM 622 O O . MET A 1 79 ? -0.311 6.878 7.370 1.00 91.31 79 MET A O 1
ATOM 626 N N . LEU A 1 80 ? 1.375 7.805 8.524 1.00 92.00 80 LEU A N 1
ATOM 627 C CA . LEU A 1 80 ? 2.250 8.039 7.386 1.00 92.00 80 LEU A CA 1
ATOM 628 C C . LEU A 1 80 ? 3.104 6.795 7.161 1.00 92.00 80 LEU A C 1
ATOM 630 O O . LEU A 1 80 ? 3.960 6.457 7.981 1.00 92.00 80 LEU A O 1
ATOM 634 N N . TRP A 1 81 ? 2.891 6.148 6.027 1.00 90.81 81 TRP A N 1
ATOM 635 C CA . TRP A 1 81 ? 3.638 4.990 5.573 1.00 90.81 81 TRP A CA 1
ATOM 636 C C . TRP A 1 81 ? 4.604 5.407 4.467 1.00 90.81 81 TRP A C 1
ATOM 638 O O . TRP A 1 81 ? 4.189 5.926 3.433 1.00 90.81 8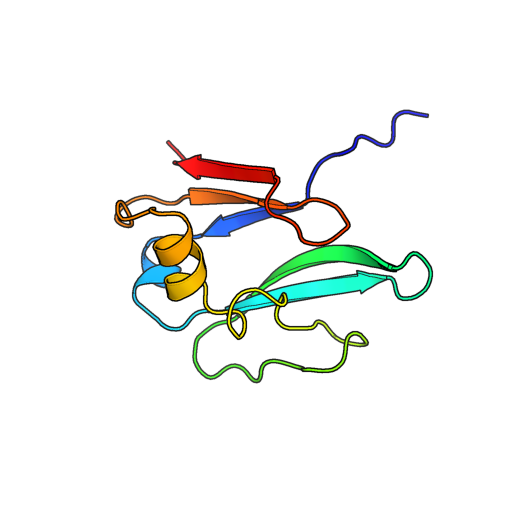1 TRP A O 1
ATOM 648 N N . THR A 1 82 ? 5.898 5.193 4.688 1.00 90.50 82 THR A N 1
ATOM 649 C CA . THR A 1 82 ? 6.947 5.453 3.700 1.00 90.50 82 THR A CA 1
ATOM 650 C C . THR A 1 82 ? 7.482 4.142 3.128 1.00 90.50 82 THR A C 1
ATOM 652 O O . THR A 1 82 ? 7.779 3.217 3.887 1.00 90.50 82 THR A O 1
ATOM 655 N N . PHE A 1 83 ? 7.652 4.082 1.811 1.00 87.38 83 PHE A N 1
ATOM 656 C CA . PHE A 1 83 ? 8.229 2.966 1.067 1.00 87.38 83 PHE A CA 1
ATOM 657 C C . PHE A 1 83 ? 9.509 3.387 0.343 1.00 87.38 83 PHE A C 1
ATOM 659 O O . PHE A 1 83 ? 9.665 4.552 -0.024 1.00 87.38 83 PHE A O 1
ATOM 666 N N . ASP A 1 84 ? 10.428 2.454 0.125 1.00 86.94 84 ASP A N 1
ATOM 667 C CA . ASP A 1 84 ? 11.563 2.664 -0.770 1.00 86.94 84 ASP A CA 1
ATOM 668 C C . ASP A 1 84 ? 11.162 2.403 -2.232 1.00 86.94 84 ASP A C 1
ATOM 670 O O . ASP A 1 84 ? 10.019 2.060 -2.546 1.00 86.94 84 ASP A O 1
ATOM 674 N N . ARG A 1 85 ? 12.124 2.547 -3.145 1.00 85.44 85 ARG A N 1
ATOM 675 C CA . ARG A 1 85 ? 11.919 2.276 -4.574 1.00 85.44 85 ARG A CA 1
ATOM 676 C C . ARG A 1 85 ? 11.736 0.793 -4.902 1.00 85.44 85 ARG A C 1
ATOM 678 O O . ARG A 1 85 ? 11.389 0.477 -6.028 1.00 85.44 85 ARG A O 1
ATOM 685 N N . ASN A 1 86 ? 11.938 -0.116 -3.956 1.00 80.56 86 ASN A N 1
ATOM 686 C CA . ASN A 1 86 ? 11.675 -1.543 -4.133 1.00 80.56 86 ASN A CA 1
ATOM 687 C C . ASN A 1 86 ? 10.304 -1.947 -3.559 1.00 80.56 86 ASN A C 1
ATOM 689 O O . ASN A 1 86 ? 9.959 -3.127 -3.568 1.00 80.56 86 ASN A O 1
ATOM 693 N N . GLY A 1 87 ? 9.542 -0.992 -3.012 1.00 79.25 87 GLY A N 1
ATOM 694 C CA . GLY A 1 87 ? 8.276 -1.248 -2.328 1.00 79.25 87 GLY A CA 1
ATOM 695 C C . GLY A 1 87 ? 8.414 -1.826 -0.925 1.00 79.25 87 GLY A C 1
ATOM 696 O O . GLY A 1 87 ? 7.427 -2.302 -0.361 1.00 79.25 87 GLY A O 1
ATOM 697 N N . GLN A 1 88 ? 9.604 -1.766 -0.329 1.00 82.50 88 GLN A N 1
ATOM 698 C CA . GLN A 1 88 ? 9.803 -2.126 1.068 1.00 82.50 88 GLN A CA 1
ATOM 699 C C . GLN A 1 88 ? 9.375 -0.982 1.981 1.00 82.50 88 GLN A C 1
ATOM 701 O O . GLN A 1 88 ? 9.614 0.189 1.697 1.00 82.50 88 GLN A O 1
ATOM 706 N N . THR A 1 89 ? 8.758 -1.318 3.115 1.00 85.88 89 THR A N 1
ATOM 707 C CA . THR A 1 89 ? 8.458 -0.334 4.161 1.00 85.88 89 THR A CA 1
ATOM 708 C C . THR A 1 89 ? 9.760 0.245 4.718 1.00 85.88 89 THR A C 1
ATOM 710 O O . THR A 1 89 ? 10.564 -0.491 5.280 1.00 85.88 89 THR A O 1
ATOM 713 N N . VAL A 1 90 ? 9.923 1.565 4.636 1.00 89.00 90 VAL A N 1
ATOM 714 C CA . VAL A 1 90 ? 11.028 2.312 5.261 1.00 89.00 90 VAL A CA 1
ATOM 715 C C . VAL A 1 90 ? 10.631 2.780 6.655 1.00 89.00 90 VAL A C 1
ATOM 717 O O . VAL A 1 90 ? 11.391 2.647 7.608 1.00 89.00 90 VAL A O 1
ATOM 720 N N . SER A 1 91 ? 9.431 3.344 6.783 1.00 89.75 91 SER A N 1
ATOM 721 C CA . SER A 1 91 ? 8.906 3.810 8.062 1.00 89.75 91 SER A CA 1
ATOM 722 C C . SER A 1 91 ? 7.388 3.796 8.072 1.00 89.75 91 SER A C 1
ATOM 724 O O . SER A 1 91 ? 6.732 3.834 7.027 1.00 89.75 91 SER A O 1
ATOM 726 N N . LEU A 1 92 ? 6.831 3.736 9.275 1.00 88.88 92 LEU A N 1
ATOM 727 C CA . LEU A 1 92 ? 5.401 3.793 9.499 1.00 88.88 92 LEU A CA 1
ATOM 728 C C . LEU A 1 92 ? 5.149 4.456 10.848 1.00 88.88 92 LEU A C 1
ATOM 730 O O . LEU A 1 92 ? 5.518 3.909 11.885 1.00 88.88 92 LEU A O 1
ATOM 734 N N . GLN A 1 93 ? 4.578 5.656 10.822 1.00 91.19 93 GLN A N 1
ATOM 735 C CA . GLN A 1 93 ? 4.465 6.509 12.005 1.00 91.19 93 GLN A CA 1
ATOM 736 C C . GLN A 1 93 ? 3.118 7.237 12.050 1.00 91.19 93 GLN A C 1
ATOM 738 O O . GLN A 1 93 ? 2.576 7.550 10.990 1.00 91.19 93 GLN A O 1
ATOM 743 N N . PRO A 1 94 ? 2.582 7.538 13.242 1.00 90.75 94 PRO A N 1
ATOM 744 C CA . PRO A 1 94 ? 1.390 8.365 13.382 1.00 90.75 94 PRO A CA 1
ATOM 745 C C . PRO A 1 94 ? 1.534 9.737 12.721 1.00 90.75 94 PRO A C 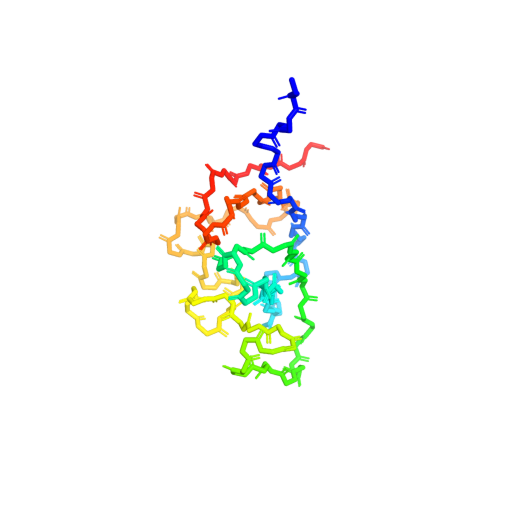1
ATOM 747 O O . PRO A 1 94 ? 2.610 10.337 12.752 1.00 90.75 94 PRO A O 1
ATOM 750 N N . VAL A 1 95 ? 0.440 10.244 12.157 1.00 89.00 95 VAL A N 1
ATOM 751 C CA . VAL A 1 95 ? 0.307 11.653 11.768 1.00 89.00 95 VAL A CA 1
ATOM 752 C C . VAL A 1 95 ? -0.374 12.382 12.924 1.00 89.00 95 VAL A C 1
ATOM 754 O O . VAL A 1 95 ? -1.450 11.962 13.350 1.00 89.00 95 VAL A O 1
ATOM 757 N N . ALA A 1 96 ? 0.295 13.408 13.456 1.00 73.81 96 ALA A N 1
ATOM 758 C CA . ALA A 1 96 ? -0.229 14.278 14.509 1.00 73.81 96 ALA A CA 1
ATOM 759 C C . ALA A 1 96 ? -1.281 15.254 13.970 1.00 73.81 96 ALA A C 1
ATOM 761 O O . ALA A 1 96 ? -1.143 15.667 12.794 1.00 73.81 96 ALA A O 1
#